Protein AF-H3BV41-F1 (afdb_monomer_lite)

Sequence (71 aa):
MREEFDKIGMRRTVEGVLIVHEHRLPHVLLLQLGTTFFKLPGGELNPGEDEVEGLKRLMTEILGRQDGVLQ

Structure (mmCIF, N/CA/C/O backbone):
data_AF-H3BV41-F1
#
_entry.id   AF-H3BV41-F1
#
loop_
_atom_site.group_PDB
_atom_site.id
_atom_site.type_symbol
_atom_site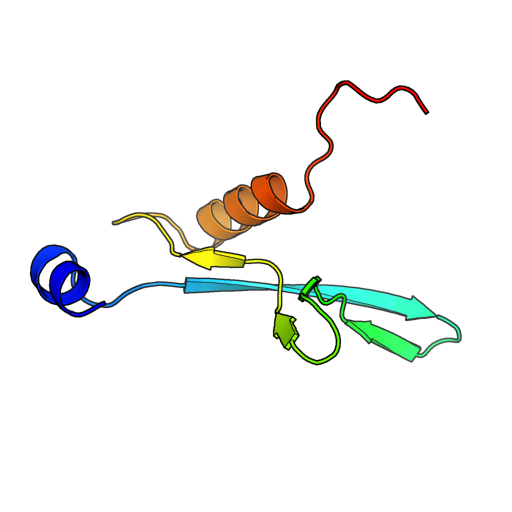.label_atom_id
_atom_site.label_alt_id
_atom_site.label_comp_id
_atom_site.label_asym_id
_atom_site.label_entity_id
_atom_site.label_seq_id
_atom_site.pdbx_PDB_ins_code
_atom_site.Cartn_x
_atom_site.Cartn_y
_atom_site.Cartn_z
_atom_site.occupancy
_atom_site.B_iso_or_equiv
_atom_site.auth_seq_id
_atom_site.auth_comp_id
_atom_site.auth_asym_id
_atom_site.auth_atom_id
_atom_site.pdbx_PDB_model_num
ATOM 1 N N . MET A 1 1 ? -0.974 3.503 17.879 1.00 79.00 1 MET A N 1
ATOM 2 C CA . MET A 1 1 ? -1.003 2.021 17.927 1.00 79.00 1 MET A CA 1
ATOM 3 C C . MET A 1 1 ? -1.731 1.478 19.150 1.00 79.00 1 MET A C 1
ATOM 5 O O . MET A 1 1 ? -2.793 0.924 18.941 1.00 79.00 1 MET A O 1
ATOM 9 N N . ARG A 1 2 ? -1.243 1.624 20.397 1.00 89.12 2 ARG A N 1
ATOM 10 C CA . ARG A 1 2 ? -1.945 1.049 21.574 1.00 89.12 2 ARG A CA 1
ATOM 11 C C . ARG A 1 2 ? -3.349 1.628 21.788 1.00 89.12 2 ARG A C 1
ATOM 13 O O . ARG A 1 2 ? -4.301 0.877 21.883 1.00 89.12 2 ARG A O 1
ATOM 20 N N . GLU A 1 3 ? -3.485 2.951 21.734 1.00 90.19 3 GLU A N 1
ATOM 21 C CA . GLU A 1 3 ? -4.789 3.611 21.914 1.00 90.19 3 GLU A CA 1
ATOM 22 C C . GLU A 1 3 ? -5.820 3.260 20.833 1.00 90.19 3 GLU A C 1
ATOM 24 O O . GLU A 1 3 ? -7.012 3.201 21.112 1.00 90.19 3 GLU A O 1
ATOM 29 N N . GLU A 1 4 ? -5.380 3.051 19.590 1.00 87.94 4 GLU A N 1
ATOM 30 C CA . GLU A 1 4 ? -6.259 2.567 18.519 1.00 87.94 4 GLU A CA 1
ATOM 31 C C . GLU A 1 4 ? -6.619 1.106 18.739 1.00 87.94 4 GLU A C 1
ATOM 33 O O . GLU A 1 4 ? -7.782 0.749 18.601 1.00 87.94 4 GLU A O 1
ATOM 38 N N . PHE A 1 5 ? -5.656 0.279 19.147 1.00 91.38 5 PHE A N 1
ATOM 39 C CA . PHE A 1 5 ? -5.913 -1.125 19.439 1.00 91.38 5 PHE A CA 1
ATOM 40 C C . PHE A 1 5 ? -6.997 -1.297 20.505 1.00 91.38 5 PHE A C 1
ATOM 42 O O . PHE A 1 5 ? -7.925 -2.080 20.318 1.00 91.38 5 PHE A O 1
ATOM 49 N N . ASP A 1 6 ? -6.941 -0.496 21.566 1.00 93.44 6 ASP A N 1
ATOM 50 C CA . ASP A 1 6 ? -7.929 -0.547 22.645 1.00 93.44 6 ASP A CA 1
ATOM 51 C C . ASP A 1 6 ? -9.334 -0.094 22.193 1.00 93.44 6 ASP A C 1
ATOM 53 O O . ASP A 1 6 ? -10.331 -0.491 22.794 1.00 93.44 6 ASP A O 1
ATOM 57 N N . LYS A 1 7 ? -9.438 0.723 21.132 1.00 91.81 7 LYS A N 1
ATOM 58 C CA . LYS A 1 7 ? -10.711 1.283 20.635 1.00 91.81 7 LYS A CA 1
ATOM 59 C C . LYS A 1 7 ? -11.331 0.489 19.489 1.00 91.81 7 LYS A C 1
ATOM 61 O O . LYS A 1 7 ? -12.545 0.308 19.464 1.00 91.81 7 LYS A O 1
ATOM 66 N N . ILE A 1 8 ? -10.519 0.087 18.514 1.00 89.56 8 ILE A N 1
ATOM 67 C CA . ILE A 1 8 ? -10.962 -0.502 17.240 1.00 89.56 8 ILE A CA 1
ATOM 68 C C . ILE A 1 8 ? -10.385 -1.902 16.995 1.00 89.56 8 ILE A C 1
ATOM 70 O O . ILE A 1 8 ? -10.706 -2.532 15.989 1.00 89.56 8 ILE A O 1
ATOM 74 N N . GLY A 1 9 ? -9.573 -2.419 17.919 1.00 92.69 9 GLY A N 1
ATOM 75 C CA . GLY A 1 9 ? -8.957 -3.734 17.808 1.00 92.69 9 GLY A CA 1
ATOM 76 C C . GLY A 1 9 ? -7.762 -3.754 16.857 1.00 92.69 9 GLY A C 1
ATOM 77 O O . GLY A 1 9 ? -7.011 -2.789 16.720 1.00 92.69 9 GLY A O 1
ATOM 78 N N . MET A 1 10 ? -7.542 -4.898 16.214 1.00 95.12 10 MET A N 1
ATOM 79 C CA . MET A 1 10 ? -6.387 -5.101 15.343 1.00 95.12 10 MET A CA 1
ATOM 80 C C . MET A 1 10 ? -6.389 -4.112 14.169 1.00 95.12 10 MET A C 1
ATOM 82 O O . MET A 1 10 ? -7.337 -4.066 13.386 1.00 95.12 10 MET A O 1
ATOM 86 N N . ARG A 1 11 ? -5.289 -3.366 14.011 1.00 94.75 11 ARG A N 1
ATOM 87 C CA . ARG A 1 11 ? -5.065 -2.516 12.838 1.00 94.75 11 ARG A CA 1
ATOM 88 C C . ARG A 1 11 ? -5.052 -3.381 11.579 1.00 94.75 11 ARG A C 1
ATOM 90 O O . ARG A 1 11 ? -4.328 -4.373 11.517 1.00 94.75 11 ARG A O 1
ATOM 97 N N . ARG A 1 12 ? -5.825 -2.975 10.575 1.00 96.94 12 ARG A N 1
ATOM 98 C CA . ARG A 1 12 ? -5.866 -3.621 9.261 1.00 96.94 12 ARG A CA 1
ATOM 99 C C . ARG A 1 12 ? -5.171 -2.731 8.241 1.00 96.94 12 ARG A C 1
ATOM 101 O O . ARG A 1 12 ? -5.465 -1.541 8.160 1.00 96.94 12 ARG A O 1
ATOM 108 N N . THR A 1 13 ? -4.251 -3.307 7.480 1.00 98.00 13 THR A N 1
ATOM 109 C CA . THR A 1 13 ? -3.469 -2.607 6.455 1.00 98.00 13 THR A CA 1
ATOM 110 C C . THR A 1 13 ? -3.496 -3.380 5.152 1.00 98.00 13 THR A C 1
ATOM 112 O O . THR A 1 13 ? -3.487 -4.610 5.171 1.00 98.00 13 THR A O 1
ATOM 115 N N . VAL A 1 14 ? -3.474 -2.663 4.034 1.00 98.56 14 VAL A N 1
ATOM 116 C CA . VAL A 1 14 ? -3.421 -3.232 2.684 1.00 98.56 14 VAL A CA 1
ATOM 117 C C . VAL A 1 14 ? -2.308 -2.568 1.884 1.00 98.56 14 VAL A C 1
ATOM 119 O O . VAL A 1 14 ? -2.083 -1.363 2.001 1.00 98.56 14 VAL A O 1
ATOM 122 N N . GLU A 1 15 ? -1.618 -3.353 1.060 1.00 98.56 15 GLU A N 1
ATOM 123 C CA . GLU A 1 15 ? -0.538 -2.889 0.188 1.00 98.56 15 GLU A CA 1
ATOM 124 C C . GLU A 1 15 ? -0.721 -3.448 -1.226 1.00 98.56 15 GLU A C 1
ATOM 126 O O . GLU A 1 15 ? -1.122 -4.598 -1.408 1.00 98.56 15 GLU A O 1
ATOM 131 N N . GLY A 1 16 ? -0.437 -2.622 -2.234 1.00 98.12 16 GLY A N 1
ATOM 132 C CA . GLY A 1 16 ? -0.533 -2.983 -3.645 1.00 98.12 16 GLY A CA 1
ATOM 133 C C . GLY A 1 16 ? 0.837 -3.268 -4.251 1.00 98.12 16 GLY A C 1
ATOM 134 O O . GLY A 1 16 ? 1.748 -2.452 -4.147 1.00 98.12 16 GLY A O 1
ATOM 135 N N . VAL A 1 17 ? 0.975 -4.397 -4.949 1.00 98.50 17 VAL A N 1
ATOM 136 C CA . VAL A 1 17 ? 2.180 -4.732 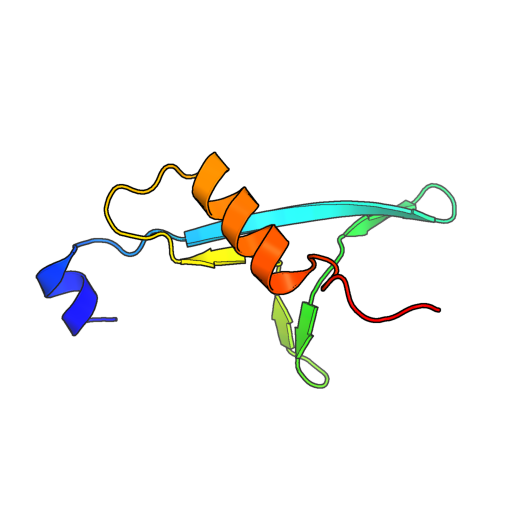-5.723 1.00 98.50 17 VAL A CA 1
ATOM 137 C C . VAL A 1 17 ? 1.920 -4.439 -7.197 1.00 98.50 17 VAL A C 1
ATOM 139 O O . VAL A 1 17 ? 1.206 -5.182 -7.869 1.00 98.50 17 VAL A O 1
ATOM 142 N N . LEU A 1 18 ? 2.501 -3.351 -7.706 1.00 98.31 18 LEU A N 1
ATOM 143 C CA . LEU A 1 18 ? 2.408 -2.980 -9.117 1.00 98.31 18 LEU A CA 1
ATOM 144 C C . LEU A 1 18 ? 3.647 -3.478 -9.856 1.00 98.31 18 LEU A C 1
ATOM 146 O O . LEU A 1 18 ? 4.773 -3.176 -9.457 1.00 98.31 18 LEU A O 1
ATOM 150 N N . ILE A 1 19 ? 3.431 -4.224 -10.939 1.00 98.38 19 ILE A N 1
ATOM 151 C CA . ILE A 1 19 ? 4.496 -4.832 -11.737 1.00 98.38 19 ILE A CA 1
ATOM 152 C C . ILE A 1 19 ? 4.533 -4.171 -13.112 1.00 98.38 19 ILE A C 1
ATOM 154 O O . ILE A 1 19 ? 3.514 -4.076 -13.796 1.00 98.38 19 ILE A O 1
ATOM 158 N N . VAL A 1 20 ? 5.726 -3.763 -13.528 1.00 98.50 20 VAL A N 1
ATOM 159 C CA . VAL A 1 20 ? 6.045 -3.351 -14.901 1.00 98.50 20 VAL A CA 1
ATOM 160 C C . VAL A 1 20 ? 7.165 -4.235 -15.440 1.00 98.50 20 VAL A C 1
ATOM 162 O O . VAL A 1 20 ? 7.715 -5.066 -14.715 1.00 98.50 20 VAL A O 1
ATOM 165 N N . HIS A 1 21 ? 7.519 -4.092 -16.713 1.00 98.12 21 HIS A N 1
ATOM 166 C CA . HIS A 1 21 ? 8.644 -4.826 -17.276 1.00 98.12 21 HIS A CA 1
ATOM 167 C C . HIS A 1 21 ? 9.541 -3.927 -18.118 1.00 98.12 21 HIS A C 1
ATOM 169 O O . HIS A 1 21 ? 9.074 -3.057 -18.848 1.00 98.12 21 HIS A O 1
ATOM 175 N N . GLU A 1 22 ? 10.835 -4.219 -18.089 1.00 98.00 22 GLU A N 1
ATOM 176 C CA . GLU A 1 22 ? 11.828 -3.636 -18.984 1.00 98.00 22 GLU A CA 1
ATOM 177 C C . GLU A 1 22 ? 12.826 -4.738 -19.350 1.00 98.00 22 GLU A C 1
ATOM 179 O O . GLU A 1 22 ? 13.171 -5.563 -18.506 1.00 98.00 22 GLU A O 1
ATOM 184 N N . HIS A 1 23 ? 13.232 -4.833 -20.619 1.00 97.88 23 HIS A N 1
ATOM 185 C CA . HIS A 1 23 ? 14.170 -5.868 -21.086 1.00 97.88 23 HIS A CA 1
ATOM 186 C C . HIS A 1 23 ? 13.774 -7.323 -20.735 1.00 97.88 23 HIS A C 1
ATOM 188 O O . HIS A 1 23 ? 14.632 -8.188 -20.573 1.00 97.88 23 HIS A O 1
ATOM 194 N N . ARG A 1 24 ? 12.463 -7.616 -20.667 1.00 96.50 24 ARG A N 1
ATOM 195 C CA . ARG A 1 24 ? 11.881 -8.910 -20.234 1.00 96.50 24 ARG A CA 1
ATOM 196 C C . ARG A 1 24 ? 12.144 -9.274 -18.764 1.00 96.50 24 ARG A C 1
ATOM 198 O O . ARG A 1 24 ? 12.018 -10.439 -18.398 1.00 96.50 24 ARG A O 1
ATOM 205 N N . LEU A 1 25 ? 12.465 -8.293 -17.923 1.00 98.25 25 LEU A N 1
ATOM 206 C CA . LEU A 1 25 ? 12.616 -8.458 -16.479 1.00 98.25 25 LEU A CA 1
ATOM 207 C C . LEU A 1 25 ? 11.455 -7.757 -15.751 1.00 98.25 25 LEU A C 1
ATOM 209 O O . LEU A 1 25 ? 11.173 -6.591 -16.053 1.00 98.25 25 LEU A O 1
ATOM 213 N N . PRO A 1 26 ? 10.756 -8.437 -14.823 1.00 98.38 26 PRO A N 1
ATOM 214 C CA . PRO A 1 26 ? 9.703 -7.819 -14.026 1.00 98.38 26 PRO A CA 1
ATOM 215 C C . PRO A 1 26 ? 10.306 -6.883 -12.974 1.00 98.38 26 PRO A C 1
ATOM 217 O O . PRO A 1 26 ? 11.264 -7.236 -12.290 1.00 98.38 26 PRO A O 1
ATOM 220 N N . HIS A 1 27 ? 9.714 -5.703 -12.827 1.00 98.56 27 HIS A N 1
ATOM 221 C CA . HIS A 1 27 ? 10.097 -4.693 -11.846 1.00 98.56 27 HIS A CA 1
ATOM 222 C C . HIS A 1 27 ? 8.885 -4.346 -10.981 1.00 98.56 27 HIS A C 1
ATOM 224 O O . HIS A 1 27 ? 7.790 -4.138 -11.505 1.00 98.56 27 HIS A O 1
ATOM 230 N N . VAL A 1 28 ? 9.082 -4.275 -9.663 1.00 98.44 28 VAL A N 1
ATOM 231 C CA . VAL A 1 28 ? 8.055 -3.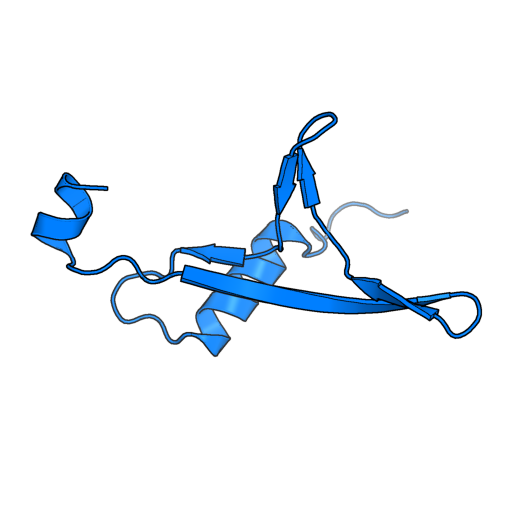832 -8.711 1.00 98.44 28 VAL A CA 1
ATOM 232 C C . VAL A 1 28 ? 8.207 -2.333 -8.481 1.00 98.44 28 VAL A C 1
ATOM 234 O O . VAL A 1 28 ? 9.308 -1.858 -8.204 1.00 98.44 28 VAL A O 1
ATOM 237 N N . LEU A 1 29 ? 7.106 -1.590 -8.576 1.00 98.31 29 LEU A N 1
ATOM 238 C CA . LEU A 1 29 ? 7.098 -0.165 -8.255 1.00 98.31 29 LEU A CA 1
ATOM 239 C C . LEU A 1 29 ? 7.081 0.039 -6.735 1.00 98.31 29 LEU A C 1
ATOM 241 O O . LEU A 1 29 ? 6.239 -0.522 -6.034 1.00 98.31 29 LEU A O 1
ATOM 245 N N . LEU A 1 30 ? 7.994 0.873 -6.237 1.00 98.25 30 LEU A N 1
ATOM 246 C CA . LEU A 1 30 ? 8.120 1.230 -4.824 1.00 98.25 30 LEU A CA 1
ATOM 247 C C . LEU A 1 30 ? 8.079 2.750 -4.660 1.00 98.25 30 LEU A C 1
ATOM 249 O O . LEU A 1 30 ? 8.588 3.491 -5.500 1.00 98.25 30 LEU A O 1
ATOM 253 N N . LEU A 1 31 ? 7.517 3.216 -3.545 1.00 97.56 31 LEU A N 1
ATOM 254 C CA . LEU A 1 31 ? 7.611 4.611 -3.127 1.00 97.56 31 LEU A CA 1
ATOM 255 C C . LEU A 1 31 ? 8.902 4.804 -2.338 1.00 97.56 31 LEU A C 1
ATOM 257 O O . LEU A 1 31 ? 9.074 4.211 -1.272 1.00 97.56 31 LEU A O 1
ATOM 261 N N . GLN A 1 32 ? 9.786 5.655 -2.845 1.00 97.38 32 GLN A N 1
ATOM 262 C CA . GLN A 1 32 ? 11.038 6.001 -2.186 1.00 97.38 32 GLN A CA 1
ATOM 263 C C . GLN A 1 32 ? 10.854 7.240 -1.299 1.00 97.38 32 GLN A C 1
ATOM 265 O O . GLN A 1 32 ? 10.445 8.298 -1.777 1.00 97.38 32 GLN A O 1
ATOM 270 N N . LEU A 1 33 ? 11.171 7.125 -0.006 1.00 94.19 33 LEU A N 1
ATOM 271 C CA . LEU A 1 33 ? 11.197 8.245 0.936 1.00 94.19 33 LEU A CA 1
ATOM 272 C C . LEU A 1 33 ? 12.643 8.443 1.413 1.00 94.19 33 LEU A C 1
ATOM 274 O O . LEU A 1 33 ? 13.185 7.648 2.174 1.00 94.19 33 LEU A O 1
ATOM 278 N N . GLY A 1 34 ? 13.298 9.509 0.960 1.00 95.12 34 GLY A N 1
ATOM 279 C CA . GLY A 1 34 ? 14.729 9.697 1.213 1.00 95.12 34 GLY A CA 1
ATOM 280 C C . GLY A 1 34 ? 15.589 8.711 0.413 1.00 95.12 34 GLY A C 1
ATOM 281 O O . GLY A 1 34 ? 15.276 8.388 -0.729 1.00 95.12 34 GLY A O 1
ATOM 282 N N . THR A 1 35 ? 16.710 8.260 0.974 1.00 93.81 35 THR A N 1
ATOM 283 C CA . THR A 1 35 ? 17.698 7.452 0.233 1.00 93.81 35 THR A CA 1
ATOM 284 C C . THR A 1 35 ? 17.542 5.946 0.422 1.00 93.81 35 THR A C 1
ATOM 286 O O . THR A 1 35 ? 17.852 5.194 -0.494 1.00 93.81 35 THR A O 1
ATOM 289 N N . THR A 1 36 ? 17.077 5.495 1.589 1.00 96.12 36 THR A N 1
ATOM 290 C CA . THR A 1 36 ? 17.100 4.070 1.974 1.00 96.12 36 THR A CA 1
ATOM 291 C C . THR A 1 36 ? 15.752 3.517 2.427 1.00 96.12 36 THR A C 1
ATOM 293 O O . THR A 1 36 ? 15.672 2.340 2.772 1.00 96.12 36 THR A O 1
ATOM 296 N N . PHE A 1 37 ? 14.690 4.325 2.430 1.00 96.50 37 PHE A N 1
ATOM 297 C CA . PHE A 1 37 ? 13.364 3.880 2.847 1.00 96.50 37 PHE A CA 1
ATOM 298 C C . PHE A 1 37 ? 12.459 3.690 1.632 1.00 96.50 37 PHE A C 1
ATOM 300 O O . PHE A 1 37 ? 12.214 4.625 0.870 1.00 96.50 37 PHE A O 1
ATOM 307 N N . PHE A 1 38 ? 11.951 2.471 1.473 1.00 97.50 38 PHE A N 1
ATOM 308 C CA . PHE A 1 38 ? 11.071 2.080 0.380 1.00 97.50 38 PHE A CA 1
ATOM 309 C C . PHE A 1 38 ? 9.832 1.404 0.949 1.00 97.50 38 PHE A C 1
ATOM 311 O O . PHE A 1 38 ? 9.936 0.594 1.871 1.00 97.50 38 PHE A O 1
ATOM 318 N N . LYS A 1 39 ? 8.667 1.727 0.392 1.00 97.81 39 LYS A N 1
ATOM 319 C CA . LYS A 1 39 ? 7.398 1.103 0.773 1.00 97.81 39 LYS A CA 1
ATOM 320 C C . LYS A 1 39 ? 6.572 0.746 -0.453 1.00 97.81 39 LYS A C 1
ATOM 322 O O . LYS A 1 39 ? 6.668 1.417 -1.485 1.00 97.81 39 LYS A O 1
ATOM 327 N N . LEU A 1 40 ? 5.732 -0.274 -0.319 1.00 98.50 40 LEU A N 1
ATOM 328 C CA . LEU A 1 40 ? 4.641 -0.476 -1.260 1.00 98.50 40 LEU A CA 1
ATOM 329 C C . LEU A 1 40 ? 3.607 0.643 -1.074 1.00 98.50 40 LEU A C 1
ATOM 331 O O . LEU A 1 40 ? 3.465 1.198 0.022 1.00 98.50 40 LEU A O 1
ATOM 335 N N . PRO A 1 41 ? 2.904 1.037 -2.141 1.00 97.94 41 PRO A N 1
ATOM 336 C CA . PRO A 1 41 ? 1.809 1.964 -1.995 1.00 97.94 41 PRO A CA 1
ATOM 337 C C . PRO A 1 41 ? 0.595 1.242 -1.387 1.00 97.94 41 PRO A C 1
ATOM 339 O O . PRO A 1 41 ? 0.253 0.119 -1.756 1.00 97.94 41 PRO A O 1
ATOM 342 N N . GLY A 1 42 ? -0.034 1.881 -0.410 1.00 98.25 42 GLY A N 1
ATOM 343 C CA . GLY A 1 42 ? -1.025 1.258 0.457 1.00 98.25 42 GLY A CA 1
ATOM 344 C C . GLY A 1 42 ? -1.176 2.048 1.750 1.00 98.25 42 GLY A C 1
ATOM 345 O O . GLY A 1 42 ? -0.709 3.188 1.852 1.00 98.25 42 GLY A O 1
ATOM 346 N N . GLY A 1 43 ? -1.819 1.446 2.741 1.00 98.06 43 GLY A N 1
ATOM 347 C CA . GLY A 1 43 ? -2.100 2.122 3.999 1.00 98.06 43 GLY A CA 1
ATOM 348 C C . GLY A 1 43 ? -3.081 1.380 4.893 1.00 98.06 43 GLY A C 1
ATOM 349 O O . GLY A 1 43 ? -3.331 0.184 4.740 1.00 98.06 43 GLY A O 1
ATOM 350 N N . GLU A 1 44 ? -3.604 2.117 5.867 1.00 97.88 44 GLU A N 1
ATOM 351 C CA . GLU A 1 44 ? -4.522 1.605 6.881 1.00 97.88 44 GLU A CA 1
ATOM 352 C C . GLU A 1 44 ? -5.968 1.671 6.385 1.00 97.88 44 GLU A C 1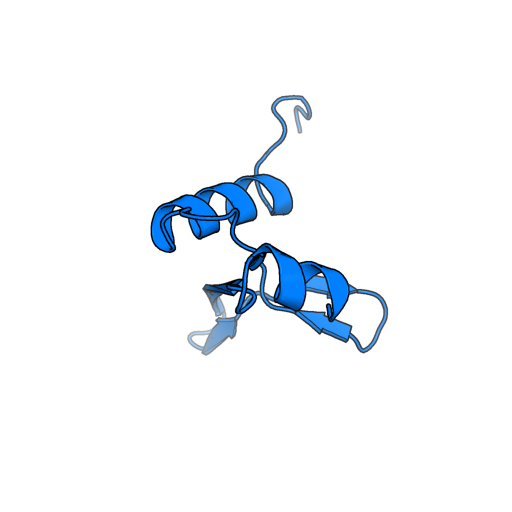
ATOM 354 O O . GLU A 1 44 ? -6.377 2.633 5.727 1.00 97.88 44 GLU A O 1
ATOM 359 N N . LEU A 1 45 ? -6.733 0.630 6.704 1.00 98.00 45 LEU A N 1
ATOM 360 C CA . LEU A 1 45 ? -8.160 0.568 6.421 1.00 98.00 45 LEU A CA 1
ATOM 361 C C . LEU A 1 45 ? -8.960 1.273 7.514 1.00 98.00 45 LEU A C 1
ATOM 363 O O . LEU A 1 45 ? -8.635 1.185 8.702 1.00 98.00 45 LEU A O 1
ATOM 367 N N . ASN A 1 46 ? -10.064 1.896 7.117 1.00 95.62 46 ASN A N 1
ATOM 368 C CA . ASN A 1 46 ? -11.060 2.388 8.059 1.00 95.62 46 ASN A CA 1
ATOM 369 C C . ASN A 1 46 ? -11.787 1.210 8.750 1.00 95.62 46 ASN A C 1
ATOM 371 O O . ASN A 1 46 ? -11.875 0.110 8.189 1.00 95.62 46 ASN A O 1
ATOM 375 N N . PRO A 1 47 ? -12.351 1.402 9.960 1.00 94.56 47 PRO A N 1
ATOM 376 C CA . PRO A 1 47 ? -13.129 0.360 10.628 1.00 94.56 47 PRO A CA 1
ATOM 377 C C . PRO A 1 47 ? -14.282 -0.146 9.750 1.00 94.56 47 PRO A C 1
ATOM 379 O O . PRO A 1 47 ? -15.109 0.634 9.288 1.00 94.56 47 PRO A O 1
ATOM 382 N N . GLY A 1 48 ? -14.333 -1.461 9.521 1.00 94.69 48 GLY A N 1
ATOM 383 C CA . GLY A 1 48 ? -15.349 -2.097 8.673 1.00 94.69 48 GLY A CA 1
ATOM 384 C C . GLY A 1 48 ? -15.164 -1.907 7.162 1.00 94.69 48 GLY A C 1
ATOM 385 O O . GLY A 1 48 ? -15.994 -2.396 6.402 1.00 94.69 48 GLY A O 1
ATOM 386 N N . GLU A 1 49 ? -14.096 -1.240 6.714 1.00 97.69 49 GLU A N 1
ATOM 387 C CA . GLU A 1 49 ? -13.799 -1.075 5.288 1.00 97.69 49 GLU A CA 1
ATOM 388 C C . GLU A 1 49 ? -13.413 -2.418 4.645 1.00 97.69 49 GLU A C 1
ATOM 390 O O . GLU A 1 49 ? -12.705 -3.244 5.245 1.00 97.69 49 GLU A O 1
ATOM 395 N N . ASP A 1 50 ? -13.903 -2.633 3.423 1.00 98.44 50 ASP A N 1
ATOM 396 C CA . ASP A 1 50 ? -13.506 -3.759 2.581 1.00 98.44 50 ASP A CA 1
ATOM 397 C C . ASP A 1 50 ? -12.056 -3.593 2.104 1.00 98.44 50 ASP A C 1
ATOM 399 O O . ASP A 1 50 ? -11.595 -2.486 1.828 1.00 98.44 50 ASP A O 1
ATOM 403 N N . GLU A 1 51 ? -11.324 -4.700 2.005 1.00 98.50 51 GLU A N 1
ATOM 404 C CA . GLU A 1 51 ? -9.885 -4.674 1.715 1.00 98.50 51 GLU A CA 1
ATOM 405 C C . GLU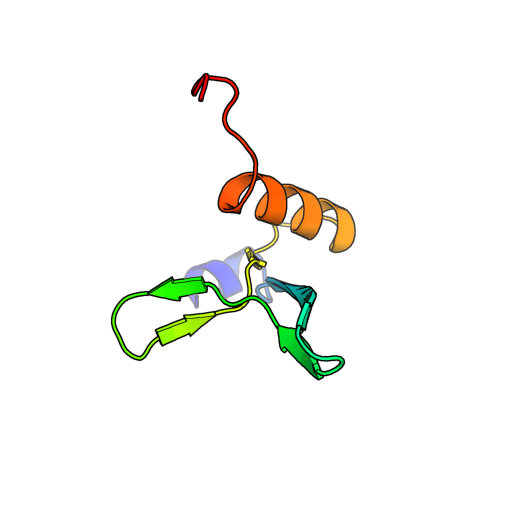 A 1 51 ? -9.591 -4.204 0.296 1.00 98.50 51 GLU A C 1
ATOM 407 O O . GLU A 1 51 ? -8.654 -3.432 0.078 1.00 98.50 51 GLU A O 1
ATOM 412 N N . VAL A 1 52 ? -10.405 -4.642 -0.665 1.00 98.50 52 VAL A N 1
ATOM 413 C CA . VAL A 1 52 ? -10.216 -4.313 -2.076 1.00 98.50 52 VAL A CA 1
ATOM 414 C C . VAL A 1 52 ? -10.625 -2.868 -2.331 1.00 98.50 52 VAL A C 1
ATOM 416 O O . VAL A 1 52 ? -9.876 -2.128 -2.973 1.00 98.50 52 VAL A O 1
ATOM 419 N N . GLU A 1 53 ? -11.773 -2.438 -1.808 1.00 98.50 53 GLU A N 1
ATOM 420 C CA . GLU A 1 53 ? -12.222 -1.049 -1.954 1.00 98.50 53 GLU A CA 1
ATOM 421 C C . GLU A 1 53 ? -11.310 -0.065 -1.210 1.00 98.50 53 GLU A C 1
ATOM 423 O O . GLU A 1 53 ? -10.939 0.974 -1.765 1.00 98.50 53 GLU A O 1
ATOM 428 N N . GLY A 1 54 ? -10.853 -0.420 -0.007 1.00 98.56 54 GLY A N 1
ATOM 429 C CA . GLY A 1 54 ? -9.890 0.384 0.737 1.00 98.56 54 GLY A CA 1
ATOM 430 C C . GLY A 1 54 ? -8.550 0.508 0.013 1.00 98.56 54 GLY A C 1
ATOM 431 O O . GLY A 1 54 ? -8.009 1.611 -0.087 1.00 98.56 54 GLY A O 1
ATOM 432 N N . LEU A 1 55 ? -8.043 -0.578 -0.587 1.00 98.56 55 LEU A N 1
ATOM 433 C CA . LEU A 1 55 ? -6.824 -0.511 -1.395 1.00 98.56 55 LEU A CA 1
ATOM 434 C C . LEU A 1 55 ? -7.008 0.384 -2.629 1.00 98.56 55 LEU A C 1
ATOM 436 O O . LEU A 1 55 ? -6.129 1.193 -2.915 1.00 98.56 55 LEU A O 1
ATOM 440 N N . LYS A 1 56 ? -8.142 0.305 -3.340 1.00 98.25 56 LYS A N 1
ATOM 441 C CA . LYS A 1 56 ? -8.432 1.196 -4.483 1.00 98.25 56 LYS A CA 1
ATOM 442 C C . LYS A 1 56 ? -8.441 2.671 -4.074 1.00 98.25 56 LYS A C 1
ATOM 444 O O . LYS A 1 56 ? -7.848 3.499 -4.773 1.00 98.25 56 LYS A O 1
ATOM 449 N N . ARG A 1 57 ? -9.080 2.995 -2.943 1.00 98.06 57 ARG A N 1
ATOM 450 C CA . ARG A 1 57 ? -9.107 4.352 -2.378 1.00 98.06 57 ARG A CA 1
ATOM 451 C C . ARG A 1 57 ? -7.692 4.841 -2.068 1.00 98.06 57 ARG A C 1
ATOM 453 O O . ARG A 1 57 ? -7.277 5.864 -2.608 1.00 98.06 57 ARG A O 1
ATOM 460 N N . LEU A 1 58 ? -6.932 4.072 -1.285 1.00 98.25 58 LEU A N 1
ATOM 461 C CA . LEU A 1 58 ? -5.549 4.394 -0.915 1.00 98.25 58 LEU A CA 1
ATOM 462 C C . LEU A 1 58 ? -4.656 4.557 -2.150 1.00 98.25 58 LEU A C 1
ATOM 464 O O . LEU A 1 58 ? -3.811 5.448 -2.208 1.00 98.25 58 LEU A O 1
ATOM 468 N N . MET A 1 59 ? -4.864 3.733 -3.176 1.00 97.81 59 MET A N 1
ATOM 469 C CA . MET A 1 59 ? -4.102 3.830 -4.415 1.00 97.81 59 MET A CA 1
ATOM 470 C C . MET A 1 59 ? -4.391 5.107 -5.195 1.00 97.81 59 MET A C 1
ATOM 472 O O . MET A 1 59 ? -3.465 5.732 -5.714 1.00 97.81 59 MET A O 1
ATOM 476 N N . THR A 1 60 ? -5.655 5.517 -5.226 1.00 96.38 60 THR A N 1
ATOM 477 C CA . THR A 1 60 ? -6.085 6.769 -5.856 1.00 96.38 60 THR A CA 1
ATOM 478 C C . THR A 1 60 ? -5.573 7.986 -5.086 1.00 96.38 60 THR A C 1
ATOM 480 O O . THR A 1 60 ? -5.127 8.947 -5.700 1.00 96.38 60 THR A O 1
ATOM 483 N N . GLU A 1 61 ? -5.556 7.942 -3.754 1.00 95.56 61 GLU A N 1
ATOM 484 C CA . GLU A 1 61 ? -5.006 9.024 -2.923 1.00 95.56 61 GLU A CA 1
ATOM 485 C C . GLU A 1 61 ? -3.494 9.220 -3.140 1.00 95.56 61 GLU A C 1
ATOM 487 O O . GLU A 1 61 ? -3.013 10.352 -3.144 1.00 95.56 61 GLU A O 1
ATOM 492 N N . ILE A 1 62 ? -2.742 8.129 -3.330 1.00 95.38 62 ILE A N 1
ATOM 493 C CA . ILE A 1 62 ? -1.276 8.163 -3.452 1.00 95.38 62 ILE A CA 1
ATOM 494 C C . ILE A 1 62 ? -0.814 8.461 -4.886 1.00 95.38 62 ILE A C 1
ATOM 496 O O . ILE A 1 62 ? 0.121 9.237 -5.075 1.00 95.38 62 ILE A O 1
ATOM 500 N N . LEU A 1 63 ? -1.403 7.795 -5.885 1.00 95.31 63 LEU A N 1
ATOM 501 C CA . LEU A 1 63 ? -0.935 7.812 -7.281 1.00 95.31 63 LEU A CA 1
ATOM 502 C C . LEU A 1 63 ? -1.957 8.404 -8.260 1.00 95.31 63 LEU A 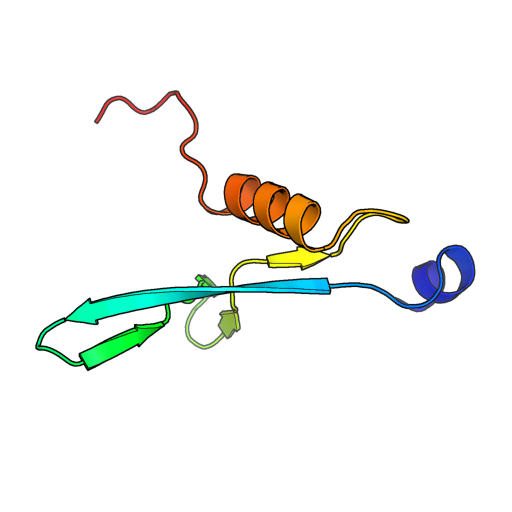C 1
ATOM 504 O O . LEU A 1 63 ? -1.665 8.521 -9.452 1.00 95.31 63 LEU A O 1
ATOM 508 N N . GLY A 1 64 ? -3.162 8.736 -7.796 1.00 92.25 64 GLY A N 1
ATOM 509 C CA . GLY A 1 64 ? -4.216 9.279 -8.641 1.00 92.25 64 GLY A CA 1
ATOM 510 C C . GLY A 1 64 ? -3.835 10.640 -9.211 1.00 92.25 64 GLY A C 1
ATOM 511 O O . GLY A 1 64 ? -3.252 11.495 -8.543 1.00 92.25 64 GLY A O 1
ATOM 512 N N . ARG A 1 65 ? -4.184 10.850 -10.479 1.00 84.88 65 ARG A N 1
ATOM 513 C CA . ARG A 1 65 ? -4.000 12.137 -11.143 1.00 84.88 65 ARG A CA 1
ATOM 514 C C . ARG A 1 65 ? -4.946 13.153 -10.500 1.00 84.88 65 ARG A C 1
ATOM 516 O O . ARG A 1 65 ? -6.148 12.924 -10.459 1.00 84.88 65 ARG A O 1
ATOM 523 N N . GLN A 1 66 ? -4.418 14.275 -10.018 1.00 73.44 66 GLN A N 1
ATOM 524 C CA . GLN A 1 66 ? -5.257 15.424 -9.687 1.00 73.44 66 GLN A CA 1
ATOM 525 C C . GLN A 1 66 ? -5.588 16.126 -11.006 1.00 73.44 66 GLN A C 1
ATOM 527 O O . GLN A 1 66 ? -4.682 16.614 -11.689 1.00 73.44 66 GLN A O 1
ATOM 532 N N . ASP A 1 67 ? -6.857 16.115 -11.411 1.00 61.22 67 ASP A N 1
ATOM 533 C CA . ASP A 1 67 ? -7.326 16.875 -12.571 1.00 61.22 67 ASP A CA 1
ATOM 534 C C . ASP A 1 67 ? -6.988 18.359 -12.353 1.00 61.22 67 ASP A C 1
ATOM 536 O O . ASP A 1 67 ? -7.599 19.039 -11.532 1.00 61.22 67 ASP A O 1
ATOM 540 N N . GLY A 1 68 ? -5.946 18.851 -13.029 1.00 54.25 68 GLY A N 1
ATOM 541 C CA . GLY A 1 68 ? -5.435 20.206 -12.805 1.00 54.25 68 GLY A CA 1
ATOM 542 C C . GLY A 1 68 ? -4.062 20.518 -13.398 1.00 54.25 68 GLY A C 1
ATOM 543 O O . GLY A 1 68 ? -3.759 21.688 -13.612 1.00 54.25 68 GLY A O 1
ATOM 544 N N . VAL A 1 69 ? -3.244 19.515 -13.736 1.00 50.19 69 VAL A N 1
ATOM 545 C CA . VAL A 1 69 ? -1.997 19.748 -14.484 1.00 50.19 69 VAL A CA 1
ATOM 546 C C . VAL A 1 69 ? -2.192 19.305 -15.933 1.00 50.19 69 VAL A C 1
ATOM 548 O O . VAL A 1 69 ? -2.052 18.125 -16.277 1.00 50.19 69 VAL A O 1
ATOM 551 N N . LEU A 1 70 ? -2.572 20.272 -16.773 1.00 48.78 70 LEU A N 1
ATOM 552 C CA . LEU A 1 70 ? -2.296 20.217 -18.207 1.00 48.78 70 LEU A CA 1
ATOM 553 C C . LEU A 1 70 ? -0.772 20.118 -18.351 1.00 48.78 70 LEU A C 1
ATOM 555 O O . LEU A 1 70 ? -0.054 20.987 -17.857 1.00 48.78 70 LEU A O 1
ATOM 559 N N . GLN A 1 71 ? -0.307 19.015 -18.933 1.00 49.19 71 GLN A N 1
ATOM 560 C CA . GLN A 1 71 ? 1.070 18.890 -19.411 1.00 49.19 71 GLN A CA 1
ATOM 561 C C . GLN A 1 71 ? 1.223 19.661 -20.717 1.00 49.19 71 GLN A C 1
ATOM 563 O O . GLN A 1 71 ? 0.258 19.626 -21.516 1.00 49.19 71 GLN A O 1
#

Secondary structure (DSSP, 8-state):
-HHHHHHH-S--EEE---EEEETTEEEE--EEETTTEEE-SEEEPPTT--HHHHHHHHHHHHH---TT---

GO terms:
  GO:0016604 nuclear body (C, IDA)

Radius of gyration: 15.64 Å; chains: 1; bounding box: 33×29×44 Å

Organism: Homo sapiens (NCBI:txid9606)

pLDDT: mean 92.63, std 11.9, range [48.78, 98.56]

Foldseek 3Di:
DVVCCVPQNDWDWAFDWDWDDDPNDIDTDWDDDPDPDTDGQITTDDRPDDRVVRRVVSCCVPPNDDPPDDD

InterPro domains:
  IPR015797 NUDIX hydrolase-like domain superfamily [SSF55811] (11-58)
  IPR016706 Cleavage/polyadenylation specificity factor subunit 5 [PF13869] (1-68)
  IPR016706 Cleavage/polyadenylation specificity factor subunit 5 [PTHR13047] (1-67)